Protein AF-A0A847J7Z1-F1 (afdb_monomer)

Sequence (149 aa):
KKVMKPLIASNTVTDEIERANVFKMDGKWYLFTDSRGSKMTIDGIGDKDVYMLGFVSDSLTGPYKPLNGSGLVLNMNLDPADLTFTYSHFAVPQSEGNNVVITSYMTNRSFYTDHHATFAPSFLLNIKGDKTSVVPNSILPQGQLTINK

Mean predicted aligned error: 2.43 Å

Nearest PDB structures (foldseek):
  1pt2-assembly1_A  TM=1.004E+00  e=7.053E-23  Bacillus subtilis
  1oyg-assembly1_A  TM=1.004E+00  e=1.157E-22  Bacillus subtilis
  6vhq-assembly2_B  TM=1.004E+00  e=1.524E-22  Bacillus subtilis
  3byj-assembly1_A  TM=1.004E+00  e=2.120E-22  Bacillus subtilis
  3byk-assembly1_A  TM=1.004E+00  e=2.239E-22  Bacillus subtilis

Secondary structure (DSSP, 8-state):
------S---TTT-S--EEEEEEEETTEEEEEEEEEGGG---TT--TT-EEEEEEEESSTT---EETTTTSEEEEE---TT-TT-EEEEEEE--SSSSEEEEEEEES-TTS-SS---EEPBPEEEEEETTEEEEPTT---SBT---S--

Organism: NCBI:txid451457

InterPro domains:
  IPR003469 Glycoside hydrolase, family 68 [PF02435] (2-135)
  IPR023296 Glycosyl hydrolase, five-bladed beta-propeller domain superfamily [G3DSA:2.115.10.20] (1-143)
  IPR023296 Glycosyl hydrolase, five-bladed beta-propeller domain superfamily [SSF75005] (2-148)

Structure (mmCIF, N/CA/C/O backbone):
data_AF-A0A847J7Z1-F1
#
_entry.id   AF-A0A847J7Z1-F1
#
loop_
_atom_site.group_PDB
_atom_site.id
_atom_site.type_symbol
_atom_site.label_atom_id
_atom_site.label_alt_id
_atom_site.label_comp_id
_atom_site.label_asym_id
_atom_site.label_entity_id
_atom_site.label_seq_id
_atom_site.pdbx_PDB_ins_code
_atom_site.Cartn_x
_atom_site.Cartn_y
_atom_site.Cartn_z
_atom_site.occupancy
_atom_site.B_iso_or_equiv
_atom_site.auth_seq_id
_atom_site.auth_comp_id
_atom_site.auth_asym_id
_atom_site.auth_atom_id
_atom_site.pdbx_PDB_model_num
ATOM 1 N N . LYS A 1 1 ? -0.697 -23.913 20.406 1.00 81.88 1 LYS A N 1
ATOM 2 C CA . LYS A 1 1 ? -0.971 -22.861 19.390 1.00 81.88 1 LYS A CA 1
ATOM 3 C C . LYS A 1 1 ? -2.361 -23.115 18.818 1.00 81.88 1 LYS A C 1
ATOM 5 O O . LYS A 1 1 ? -2.671 -24.277 18.596 1.00 81.88 1 LYS A O 1
ATOM 10 N N . LYS A 1 2 ? -3.198 -22.088 18.630 1.00 95.31 2 LYS A N 1
ATOM 11 C CA . LYS A 1 2 ? -4.548 -22.234 18.057 1.00 95.31 2 LYS A CA 1
ATOM 12 C C . LYS A 1 2 ? -4.543 -21.670 16.639 1.00 95.31 2 LYS A C 1
ATOM 14 O O . LYS A 1 2 ? -4.251 -20.492 16.469 1.00 95.31 2 LYS A O 1
ATOM 19 N N . VAL A 1 3 ? -4.832 -22.508 15.646 1.00 97.50 3 VAL A N 1
ATOM 20 C CA . VAL A 1 3 ? -5.054 -22.053 14.267 1.00 97.50 3 VAL A CA 1
ATOM 21 C C . VAL A 1 3 ? -6.399 -21.326 14.216 1.00 97.50 3 VAL A C 1
ATOM 23 O O . VAL A 1 3 ? -7.372 -21.774 14.827 1.00 97.50 3 VAL A O 1
ATOM 26 N N . MET A 1 4 ? -6.440 -20.183 13.536 1.00 97.81 4 MET A N 1
ATOM 27 C CA . MET A 1 4 ? -7.632 -19.345 13.390 1.00 97.81 4 MET A CA 1
ATOM 28 C C . MET A 1 4 ? -8.048 -19.268 11.921 1.00 97.81 4 MET A C 1
ATOM 30 O O . MET A 1 4 ? -7.279 -19.624 11.030 1.00 97.81 4 MET A O 1
ATOM 34 N N . LYS A 1 5 ? -9.279 -18.813 11.675 1.00 98.19 5 LYS A N 1
ATOM 35 C CA . LYS A 1 5 ? -9.754 -18.520 10.319 1.00 98.19 5 LYS A CA 1
ATOM 36 C C . LYS A 1 5 ? -8.927 -17.375 9.706 1.00 98.19 5 LYS A C 1
ATOM 38 O O . LYS A 1 5 ? -8.479 -16.509 10.461 1.00 98.19 5 LYS A O 1
ATOM 43 N N . PRO A 1 6 ? -8.746 -17.347 8.374 1.00 98.44 6 PRO A N 1
ATOM 44 C CA . PRO A 1 6 ? -8.116 -16.212 7.706 1.00 98.44 6 PRO A CA 1
ATOM 45 C C . PRO A 1 6 ? -8.927 -14.929 7.934 1.00 98.44 6 PRO A C 1
ATOM 47 O O . PRO A 1 6 ? -10.154 -14.978 8.027 1.00 98.44 6 PRO A O 1
ATOM 50 N N . LEU A 1 7 ? -8.241 -13.785 8.019 1.00 98.62 7 LEU A N 1
ATOM 51 C CA . LEU A 1 7 ? -8.889 -12.469 8.118 1.00 98.62 7 LEU A CA 1
ATOM 52 C C . LEU A 1 7 ? -9.458 -12.014 6.770 1.00 98.62 7 LEU A C 1
ATOM 54 O O . LEU A 1 7 ? -10.493 -11.354 6.726 1.00 98.62 7 LEU A O 1
ATOM 58 N N . ILE A 1 8 ? -8.772 -12.378 5.685 1.00 98.62 8 ILE A N 1
ATOM 59 C CA . ILE A 1 8 ? -9.139 -12.086 4.304 1.00 98.62 8 ILE A CA 1
ATOM 60 C C . ILE A 1 8 ? -8.587 -13.174 3.378 1.00 98.62 8 ILE A C 1
ATOM 62 O O . ILE A 1 8 ? -7.638 -13.873 3.736 1.00 98.62 8 ILE A O 1
ATOM 66 N N . ALA A 1 9 ? -9.184 -13.306 2.198 1.00 98.62 9 ALA A N 1
ATOM 67 C CA . ALA A 1 9 ? -8.674 -14.106 1.096 1.00 98.62 9 ALA A CA 1
ATOM 68 C C . ALA A 1 9 ? -8.853 -13.335 -0.220 1.00 98.62 9 ALA A C 1
ATOM 70 O O . ALA A 1 9 ? -9.770 -12.524 -0.345 1.00 98.62 9 ALA A O 1
ATOM 71 N N . SER A 1 10 ? -7.986 -13.607 -1.192 1.00 98.69 10 SER A N 1
ATOM 72 C CA . SER A 1 10 ? -7.988 -13.019 -2.538 1.00 98.69 10 SER A CA 1
ATOM 73 C C . SER A 1 10 ? -8.424 -14.040 -3.593 1.00 98.69 10 SER A C 1
ATOM 75 O O . SER A 1 10 ? -7.859 -14.089 -4.685 1.00 98.69 10 SER A O 1
ATOM 77 N N . ASN A 1 11 ? -9.405 -14.893 -3.260 1.00 98.75 11 ASN A N 1
ATOM 78 C CA . ASN A 1 11 ? -9.883 -15.951 -4.153 1.00 98.75 11 ASN A CA 1
ATOM 79 C C . ASN A 1 11 ? -10.159 -15.396 -5.552 1.00 98.75 11 ASN A C 1
ATOM 81 O O . ASN A 1 11 ? -10.753 -14.332 -5.677 1.00 98.75 11 ASN A O 1
ATOM 85 N N . THR A 1 12 ? -9.705 -16.131 -6.568 1.00 98.44 12 THR A N 1
ATOM 86 C CA . THR A 1 12 ? -9.756 -15.788 -8.000 1.00 98.44 12 THR A CA 1
ATOM 87 C C . THR A 1 12 ? -8.966 -14.551 -8.428 1.00 98.44 12 THR A C 1
ATOM 89 O O . THR A 1 12 ? -8.605 -14.501 -9.595 1.00 98.44 12 THR A O 1
ATOM 92 N N . VAL A 1 13 ? -8.674 -13.595 -7.538 1.00 98.69 13 VAL A N 1
ATOM 93 C CA . VAL A 1 13 ? -7.979 -12.332 -7.850 1.00 98.69 13 VAL A CA 1
ATOM 94 C C . VAL A 1 13 ? -6.481 -12.548 -8.047 1.00 98.69 13 VAL A C 1
ATOM 96 O O . VAL A 1 13 ? -5.947 -12.180 -9.082 1.00 98.69 13 VAL A O 1
ATOM 99 N N . THR A 1 14 ? -5.803 -13.113 -7.050 1.00 98.81 14 THR A N 1
ATOM 100 C CA . THR A 1 14 ? -4.358 -13.397 -7.053 1.00 98.81 14 THR A CA 1
ATOM 101 C C . THR A 1 14 ? -4.073 -14.478 -6.019 1.00 98.81 14 THR A C 1
ATOM 103 O O . THR A 1 14 ? -4.758 -14.553 -4.993 1.00 98.81 14 THR A O 1
ATOM 106 N N . ASP A 1 15 ? -3.049 -15.286 -6.275 1.00 98.62 15 ASP A N 1
ATOM 107 C CA . ASP A 1 15 ? -2.562 -16.308 -5.341 1.00 98.62 15 ASP A CA 1
ATOM 108 C C . ASP A 1 15 ? -1.444 -15.782 -4.419 1.00 98.62 15 ASP A C 1
ATOM 110 O O . ASP A 1 15 ? -0.927 -16.499 -3.568 1.00 98.62 15 ASP A O 1
ATOM 114 N N . GLU A 1 16 ? -1.064 -14.510 -4.572 1.00 98.75 16 GLU A N 1
ATOM 115 C CA . GLU A 1 16 ? 0.011 -13.888 -3.805 1.00 98.75 16 GLU A CA 1
ATOM 116 C C . GLU A 1 16 ? -0.432 -12.540 -3.231 1.00 98.75 16 GLU A C 1
ATOM 118 O O . GLU A 1 16 ? -0.589 -11.561 -3.959 1.00 98.75 16 GLU A O 1
ATOM 123 N N . ILE A 1 17 ? -0.609 -12.513 -1.908 1.00 98.62 17 ILE A N 1
ATOM 124 C CA . ILE A 1 17 ? -0.747 -11.307 -1.089 1.00 98.62 17 ILE A CA 1
ATOM 125 C C . ILE A 1 17 ? 0.351 -11.339 -0.017 1.00 98.62 17 ILE A C 1
ATOM 127 O O . ILE A 1 17 ? 0.445 -12.262 0.793 1.00 98.62 17 ILE A O 1
ATOM 131 N N . GLU A 1 18 ? 1.250 -10.364 -0.064 1.00 98.75 18 GLU A N 1
ATOM 132 C CA . GLU A 1 18 ? 2.517 -10.353 0.663 1.00 98.75 18 GLU A CA 1
ATOM 133 C C . GLU A 1 18 ? 2.502 -9.357 1.832 1.00 98.75 18 GLU A C 1
ATOM 135 O O . GLU A 1 18 ? 1.564 -8.579 2.017 1.00 98.75 18 GLU A O 1
ATOM 140 N N . ARG A 1 19 ? 3.573 -9.362 2.639 1.00 98.75 19 ARG A N 1
ATOM 141 C CA . ARG A 1 19 ? 3.858 -8.334 3.664 1.00 98.75 19 ARG A CA 1
ATOM 142 C C . ARG A 1 19 ? 2.671 -7.993 4.582 1.00 98.75 19 ARG A C 1
ATOM 144 O O . ARG A 1 19 ? 2.468 -6.832 4.925 1.00 98.75 19 ARG A O 1
ATOM 151 N N . ALA A 1 20 ? 1.923 -9.010 5.015 1.00 98.75 20 ALA A N 1
ATOM 152 C CA . ALA A 1 20 ? 0.788 -8.832 5.917 1.00 98.75 20 ALA A CA 1
ATOM 153 C C . ALA A 1 20 ? 1.156 -7.960 7.133 1.00 98.75 20 ALA A C 1
ATOM 155 O O . ALA A 1 20 ? 2.130 -8.235 7.840 1.00 98.75 20 ALA A O 1
ATOM 156 N N . ASN A 1 21 ? 0.365 -6.918 7.373 1.00 98.88 21 ASN A N 1
ATOM 157 C CA . ASN A 1 21 ? 0.582 -5.951 8.442 1.00 98.88 21 ASN A CA 1
ATOM 158 C C . ASN A 1 21 ? -0.745 -5.628 9.123 1.00 98.88 21 ASN A C 1
ATOM 160 O O . ASN A 1 21 ? -1.721 -5.338 8.440 1.00 98.88 21 ASN A O 1
ATOM 164 N N . VAL A 1 22 ? -0.799 -5.662 10.452 1.00 98.88 22 VAL A N 1
ATOM 165 C CA . VAL A 1 22 ? -2.029 -5.368 11.192 1.00 98.88 22 VAL A CA 1
ATOM 166 C C . VAL A 1 22 ? -1.729 -4.627 12.484 1.00 98.88 22 VAL A C 1
ATOM 168 O O . VAL A 1 22 ? -0.875 -5.041 13.265 1.00 98.88 22 VAL A O 1
ATOM 171 N N . PHE A 1 23 ? -2.450 -3.537 12.731 1.00 98.88 23 PHE A N 1
ATOM 172 C CA . PHE A 1 23 ? -2.311 -2.753 13.955 1.00 98.88 23 PHE A CA 1
ATOM 173 C C . PHE A 1 23 ? -3.602 -2.017 14.306 1.00 98.88 23 PHE A C 1
ATOM 175 O O . PHE A 1 23 ? -4.501 -1.852 13.477 1.00 98.88 23 PHE A O 1
ATOM 182 N N . LYS A 1 24 ? -3.689 -1.579 15.564 1.00 98.50 24 LYS A N 1
ATOM 183 C CA . LYS A 1 24 ? -4.770 -0.724 16.048 1.00 98.50 24 LYS A CA 1
ATOM 184 C C . LYS A 1 24 ? -4.321 0.734 16.026 1.00 98.50 24 LYS A C 1
ATOM 186 O O . LYS A 1 24 ? -3.235 1.039 16.504 1.00 98.50 24 LYS A O 1
ATOM 191 N N . MET A 1 25 ? -5.167 1.617 15.513 1.00 98.19 25 MET A N 1
ATOM 192 C CA . MET A 1 25 ? -4.949 3.062 15.464 1.00 98.19 25 MET A CA 1
ATOM 193 C C . MET A 1 25 ? -6.307 3.762 15.574 1.00 98.19 25 MET A C 1
ATOM 195 O O . MET A 1 25 ? -7.285 3.309 14.981 1.00 98.19 25 MET A O 1
ATOM 199 N N . ASP A 1 26 ? -6.405 4.799 16.404 1.00 95.31 26 ASP A N 1
ATOM 200 C CA . ASP A 1 26 ? -7.641 5.570 16.629 1.00 95.31 26 ASP A CA 1
ATOM 201 C C . ASP A 1 26 ? -8.891 4.706 16.869 1.00 95.31 26 ASP A C 1
ATOM 203 O O . ASP A 1 26 ? -9.973 4.922 16.322 1.00 95.31 26 ASP A O 1
ATOM 207 N N . GLY A 1 27 ? -8.727 3.660 17.682 1.00 96.88 27 GLY A N 1
ATOM 208 C CA . GLY A 1 27 ? -9.814 2.757 18.061 1.00 96.88 27 GLY A CA 1
ATOM 209 C C . GLY A 1 27 ? -10.163 1.674 17.034 1.00 96.88 27 GLY A C 1
ATOM 210 O O . GLY A 1 27 ? -10.871 0.739 17.406 1.00 96.88 27 GLY A O 1
ATOM 211 N N . LYS A 1 28 ? -9.629 1.725 15.809 1.00 98.62 28 LYS A N 1
ATOM 212 C CA . LYS A 1 28 ? -9.901 0.766 14.724 1.00 98.62 28 LYS A CA 1
ATOM 213 C C . LYS A 1 28 ? -8.689 -0.100 14.400 1.00 98.62 28 LYS A C 1
ATOM 215 O O . LYS A 1 28 ? -7.556 0.263 14.700 1.00 98.62 28 LYS A O 1
ATOM 220 N N . TRP A 1 29 ? -8.934 -1.258 13.801 1.00 98.88 29 TRP A N 1
ATOM 221 C CA . TRP A 1 29 ? -7.910 -2.178 13.317 1.00 98.88 29 TRP A CA 1
ATOM 222 C C . TRP A 1 29 ? -7.732 -2.021 11.817 1.00 98.88 29 TRP A C 1
ATOM 224 O O . TRP A 1 29 ? -8.695 -2.184 11.072 1.00 98.88 29 TRP A O 1
ATOM 234 N N . TYR A 1 30 ? -6.502 -1.769 11.386 1.00 98.94 30 TYR A N 1
ATOM 235 C CA . TYR A 1 30 ? -6.135 -1.666 9.981 1.00 98.94 30 TYR A CA 1
ATOM 236 C C . TYR A 1 30 ? -5.271 -2.862 9.598 1.00 98.94 30 TYR A C 1
ATOM 238 O O . TYR A 1 30 ? -4.341 -3.207 10.324 1.00 98.94 30 TYR A O 1
ATOM 246 N N . LEU A 1 31 ? -5.614 -3.506 8.488 1.00 98.94 31 LEU A N 1
ATOM 247 C CA . LEU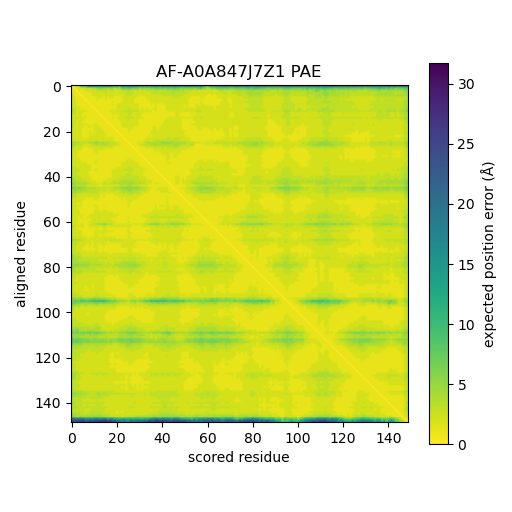 A 1 31 ? -4.911 -4.641 7.898 1.00 98.94 31 LEU A CA 1
ATOM 248 C C . LEU A 1 31 ? -4.430 -4.228 6.510 1.00 98.94 31 LEU A C 1
ATOM 250 O O . LEU A 1 31 ? -5.243 -3.784 5.706 1.00 98.94 31 LEU A O 1
ATOM 254 N N . PHE A 1 32 ? -3.146 -4.411 6.225 1.00 98.94 32 PHE A N 1
ATOM 255 C CA . PHE A 1 32 ? -2.538 -4.129 4.929 1.00 98.94 32 PHE A CA 1
ATOM 256 C C . PHE A 1 32 ? -1.834 -5.357 4.365 1.00 98.94 32 PHE A C 1
ATOM 258 O O . PHE A 1 32 ? -1.401 -6.245 5.106 1.00 98.94 32 PHE A O 1
ATOM 265 N N . THR A 1 33 ? -1.712 -5.382 3.044 1.00 98.94 33 THR A N 1
ATOM 266 C CA . THR A 1 33 ? -0.935 -6.370 2.299 1.00 98.94 33 THR A CA 1
ATOM 267 C C . THR A 1 33 ? -0.443 -5.753 0.995 1.00 98.94 33 THR A C 1
ATOM 269 O O . THR A 1 33 ? -1.139 -4.926 0.404 1.00 98.94 33 THR A O 1
ATOM 272 N N . ASP A 1 34 ? 0.744 -6.152 0.554 1.00 98.88 34 ASP A N 1
ATOM 273 C CA . ASP A 1 34 ? 1.268 -5.781 -0.758 1.00 98.88 34 ASP A CA 1
ATOM 274 C C . ASP A 1 34 ? 0.897 -6.836 -1.800 1.00 98.88 34 ASP A C 1
ATOM 276 O O . ASP A 1 34 ? 0.824 -8.023 -1.490 1.00 98.88 34 ASP A O 1
ATOM 280 N N . SER A 1 35 ? 0.691 -6.429 -3.050 1.00 98.75 35 SER A N 1
ATOM 281 C CA . SER A 1 35 ? 0.436 -7.364 -4.148 1.00 98.75 35 SER A CA 1
ATOM 282 C C . SER A 1 35 ? 0.901 -6.799 -5.487 1.00 98.75 35 SER A C 1
ATOM 284 O O . SER A 1 35 ? 0.930 -5.585 -5.694 1.00 98.75 35 SER A O 1
ATOM 286 N N . ARG A 1 36 ? 1.228 -7.692 -6.426 1.00 98.75 36 ARG A N 1
ATOM 287 C CA . ARG A 1 36 ? 1.632 -7.343 -7.798 1.00 98.75 36 ARG A CA 1
ATOM 288 C C . ARG A 1 36 ? 0.472 -7.522 -8.764 1.00 98.75 36 ARG A C 1
ATOM 290 O O . ARG A 1 36 ? -0.117 -8.600 -8.801 1.00 98.75 36 ARG A O 1
ATOM 297 N N . GLY A 1 37 ? 0.205 -6.508 -9.578 1.00 98.56 37 GLY A N 1
ATOM 298 C CA . GLY A 1 37 ? -0.758 -6.561 -10.676 1.00 98.56 37 GLY A CA 1
ATOM 299 C C . GLY A 1 37 ? -0.417 -7.640 -11.703 1.00 98.56 37 GLY A C 1
ATOM 300 O O . GLY A 1 37 ? -1.304 -8.358 -12.141 1.00 98.56 37 GLY A O 1
ATOM 301 N N . SER A 1 38 ? 0.874 -7.892 -11.957 1.00 98.31 38 SER A N 1
ATOM 302 C CA . SER A 1 38 ? 1.346 -8.996 -12.819 1.00 98.31 38 SER A CA 1
ATOM 303 C C . SER A 1 38 ? 0.934 -10.407 -12.379 1.00 98.31 38 SER A C 1
ATOM 305 O O . SER A 1 38 ? 1.076 -11.345 -13.161 1.00 98.31 38 SER A O 1
ATOM 307 N N . LYS A 1 39 ? 0.444 -10.582 -11.146 1.00 98.56 39 LYS A N 1
ATOM 308 C CA . LYS A 1 39 ? -0.093 -11.854 -10.631 1.00 98.56 39 LYS A CA 1
ATOM 309 C C . LYS A 1 39 ? -1.608 -11.817 -10.415 1.00 98.56 39 LYS A C 1
ATOM 311 O O . LYS A 1 39 ? -2.178 -12.791 -9.927 1.00 98.56 39 LYS A O 1
ATOM 316 N N . MET A 1 40 ? -2.252 -10.703 -10.759 1.00 98.69 40 MET A N 1
ATOM 317 C CA . MET A 1 40 ? -3.696 -10.541 -10.673 1.00 98.69 40 MET A CA 1
ATOM 318 C C . MET A 1 40 ? -4.384 -10.939 -11.982 1.00 98.69 40 MET A C 1
ATOM 320 O O . MET A 1 40 ? -3.809 -10.859 -13.062 1.00 98.69 40 MET A O 1
ATOM 324 N N . THR A 1 41 ? -5.647 -11.336 -11.879 1.00 98.50 41 THR A N 1
ATOM 325 C CA . THR A 1 41 ? -6.514 -11.735 -13.004 1.00 98.50 41 THR A CA 1
ATOM 326 C C . THR A 1 41 ? -7.565 -10.672 -13.353 1.00 98.50 41 THR A C 1
ATOM 328 O O . THR A 1 41 ? -8.585 -10.979 -13.965 1.00 98.50 41 THR A O 1
A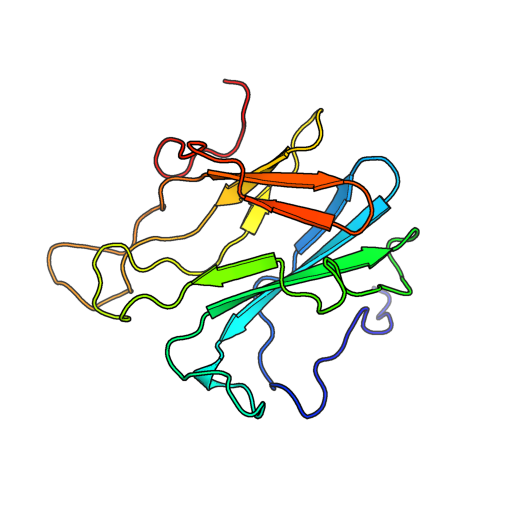TOM 331 N N . ILE A 1 42 ? -7.360 -9.428 -12.911 1.00 98.44 42 ILE A N 1
ATOM 332 C CA . ILE A 1 42 ? -8.354 -8.352 -12.994 1.00 98.44 42 ILE A CA 1
ATOM 333 C C . ILE A 1 42 ? -8.115 -7.491 -14.232 1.00 98.44 42 ILE A C 1
ATOM 335 O O . ILE A 1 42 ? -7.032 -6.934 -14.408 1.00 98.44 42 ILE A O 1
ATOM 339 N N . ASP A 1 43 ? -9.154 -7.325 -15.049 1.00 98.31 43 ASP A N 1
ATOM 340 C CA . ASP A 1 43 ? -9.105 -6.469 -16.233 1.00 98.31 43 ASP A CA 1
ATOM 341 C C . ASP A 1 43 ? -8.751 -5.018 -15.873 1.00 98.31 43 ASP A C 1
ATOM 343 O O . ASP A 1 43 ? -9.298 -4.426 -14.940 1.00 98.31 43 ASP A O 1
ATOM 347 N N . GLY A 1 44 ? -7.843 -4.429 -16.651 1.00 97.50 44 GLY A N 1
ATOM 348 C CA . GLY A 1 44 ? -7.380 -3.053 -16.459 1.00 97.50 44 GLY A CA 1
ATOM 349 C C . GLY A 1 44 ? -6.269 -2.883 -15.419 1.00 97.50 44 GLY A C 1
ATOM 350 O O . GLY A 1 44 ? -5.755 -1.773 -15.298 1.00 97.50 44 GLY A O 1
ATOM 351 N N . ILE A 1 45 ? -5.865 -3.947 -14.714 1.00 98.12 45 ILE A N 1
ATOM 352 C CA . ILE A 1 45 ? -4.655 -3.960 -13.883 1.00 98.12 45 ILE A CA 1
ATOM 353 C C . ILE A 1 45 ? -3.467 -4.428 -14.733 1.00 98.12 45 ILE A C 1
ATOM 355 O O . ILE A 1 45 ? -3.506 -5.500 -15.335 1.00 98.12 45 ILE A O 1
ATOM 359 N N . GLY A 1 46 ? -2.422 -3.604 -14.804 1.00 96.69 46 GLY A N 1
ATOM 360 C CA . GLY A 1 46 ? -1.222 -3.855 -15.594 1.00 96.69 46 GLY A CA 1
ATOM 361 C C . GLY A 1 46 ? -0.175 -4.708 -14.877 1.00 96.69 46 GLY A C 1
ATOM 362 O O . GLY A 1 46 ? -0.176 -4.884 -13.659 1.00 96.69 46 GLY A O 1
ATOM 363 N N . ASP A 1 47 ? 0.790 -5.207 -15.646 1.00 96.94 47 ASP A N 1
ATOM 364 C CA . ASP A 1 47 ? 1.916 -6.001 -15.147 1.00 96.94 47 ASP A CA 1
ATOM 365 C C . ASP A 1 47 ? 2.915 -5.187 -14.305 1.00 96.94 47 ASP A C 1
ATOM 367 O O . ASP A 1 47 ? 3.533 -5.726 -13.378 1.00 96.94 47 ASP A O 1
ATOM 371 N N . LYS A 1 48 ? 3.037 -3.887 -14.595 1.00 96.94 48 LYS A N 1
ATOM 372 C CA . LYS A 1 48 ? 3.853 -2.928 -13.834 1.00 96.94 48 LYS A CA 1
ATOM 373 C C . LYS A 1 48 ? 3.201 -2.462 -12.537 1.00 96.94 48 LYS A C 1
ATOM 375 O O . LYS A 1 48 ? 3.896 -1.907 -11.690 1.00 96.94 48 LYS A O 1
ATOM 380 N N . ASP A 1 49 ? 1.899 -2.675 -12.366 1.00 98.44 49 ASP A N 1
ATOM 381 C CA . ASP A 1 49 ? 1.206 -2.202 -11.177 1.00 98.44 49 ASP A CA 1
ATOM 382 C C . ASP A 1 49 ? 1.642 -2.973 -9.925 1.00 98.44 49 ASP A C 1
ATOM 384 O O . ASP A 1 49 ? 1.681 -4.204 -9.874 1.00 98.44 49 ASP A O 1
ATOM 388 N N . VAL A 1 50 ? 1.933 -2.222 -8.872 1.00 98.62 50 VAL A N 1
ATOM 389 C CA . VAL A 1 50 ? 2.193 -2.703 -7.520 1.00 98.62 50 VAL A CA 1
ATOM 390 C C . VAL A 1 50 ? 1.264 -1.958 -6.581 1.00 98.62 50 VAL A C 1
ATOM 392 O O . VAL A 1 50 ? 1.149 -0.733 -6.644 1.00 98.62 50 VAL A O 1
ATOM 395 N N . TYR A 1 51 ? 0.633 -2.690 -5.670 1.00 98.88 51 TYR A N 1
ATOM 396 C CA . TYR A 1 51 ? -0.331 -2.125 -4.741 1.00 98.88 51 TYR A CA 1
ATOM 397 C C . TYR A 1 51 ? 0.052 -2.407 -3.300 1.00 98.88 51 TYR A C 1
ATOM 399 O O . TYR A 1 51 ? 0.472 -3.517 -2.981 1.00 98.88 51 TYR A O 1
ATOM 407 N N . MET A 1 52 ? -0.200 -1.427 -2.432 1.00 98.94 52 MET A N 1
ATOM 408 C CA . MET A 1 52 ? -0.510 -1.700 -1.031 1.00 98.94 52 MET A CA 1
ATOM 409 C C . MET A 1 52 ? -2.029 -1.618 -0.898 1.00 98.94 52 MET A C 1
ATOM 411 O O . MET A 1 52 ? -2.632 -0.571 -1.162 1.00 98.94 52 MET A O 1
ATOM 415 N N . LEU A 1 53 ? -2.646 -2.734 -0.527 1.00 98.94 53 LEU A N 1
ATOM 416 C CA . LEU A 1 53 ? -4.076 -2.841 -0.268 1.00 98.94 53 LEU A CA 1
ATOM 417 C C . LEU A 1 53 ? -4.331 -2.734 1.233 1.00 98.94 53 LEU A C 1
ATOM 419 O O . LEU A 1 53 ? -3.487 -3.126 2.040 1.00 98.94 53 LEU A O 1
ATOM 423 N N . GLY A 1 54 ? -5.494 -2.218 1.618 1.00 98.94 54 GLY A N 1
ATOM 424 C CA . GLY A 1 54 ? -5.834 -2.009 3.016 1.00 98.94 54 GLY A CA 1
ATOM 425 C C . GLY A 1 54 ? -7.307 -2.200 3.344 1.00 98.94 54 GLY A C 1
ATOM 426 O O . GLY A 1 54 ? -8.206 -1.947 2.542 1.00 98.94 54 GLY A O 1
ATOM 427 N N . PHE A 1 55 ? -7.542 -2.640 4.574 1.00 98.94 55 PHE A N 1
ATOM 428 C CA . PHE A 1 55 ? -8.852 -2.980 5.104 1.00 98.94 55 PHE A CA 1
ATOM 429 C C . PHE A 1 55 ? -8.973 -2.505 6.551 1.00 98.94 55 PHE A C 1
ATOM 431 O O . PHE A 1 55 ? -7.985 -2.460 7.282 1.00 98.94 55 PHE A O 1
ATOM 438 N N . VAL A 1 56 ? -10.191 -2.195 6.992 1.00 98.94 56 VAL A N 1
ATOM 439 C CA . VAL A 1 56 ? -10.479 -1.706 8.344 1.00 98.94 56 VAL A CA 1
ATOM 440 C C . VAL A 1 56 ? -11.559 -2.531 9.034 1.00 98.94 56 VAL A C 1
ATOM 442 O O . VAL A 1 56 ? -12.512 -2.992 8.404 1.00 98.94 56 VAL A O 1
ATOM 445 N N . SER A 1 57 ? -11.422 -2.710 10.344 1.00 98.88 57 SER A N 1
ATOM 446 C CA . SER A 1 57 ? -12.413 -3.350 11.205 1.00 98.88 57 SER A CA 1
ATOM 447 C C . SER A 1 57 ? -12.476 -2.677 12.575 1.00 98.88 57 SER A C 1
ATOM 449 O O . SER A 1 57 ? -11.517 -2.054 13.026 1.00 98.88 57 SER A O 1
ATOM 451 N N . ASP A 1 58 ? -13.591 -2.852 13.281 1.00 98.62 58 ASP A N 1
ATOM 452 C CA . ASP A 1 58 ? -13.701 -2.494 14.699 1.00 98.62 58 ASP A CA 1
ATOM 453 C C . ASP A 1 58 ? -13.080 -3.573 15.615 1.00 98.62 58 ASP A C 1
ATOM 455 O O . ASP A 1 58 ? -12.955 -3.379 16.822 1.00 98.62 58 ASP A O 1
ATOM 459 N N . SER A 1 59 ? -12.658 -4.721 15.066 1.00 98.56 59 SER A N 1
ATOM 460 C CA . SER A 1 59 ? -12.051 -5.837 15.807 1.00 98.56 59 SER A CA 1
ATOM 461 C C . SER A 1 59 ? -10.892 -6.478 15.042 1.00 98.56 59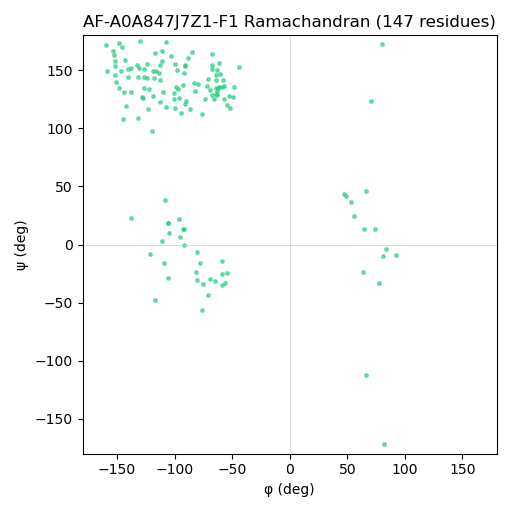 SER A C 1
ATOM 463 O O . SER A 1 59 ? -10.961 -6.643 13.830 1.00 98.56 59 SER A O 1
ATOM 465 N N . LEU A 1 60 ? -9.851 -6.923 15.759 1.00 98.69 60 LEU A N 1
ATOM 466 C CA . LEU A 1 60 ? -8.680 -7.591 15.162 1.00 98.69 60 LEU A CA 1
ATOM 467 C C . LEU A 1 60 ? -9.067 -8.820 14.328 1.00 98.69 60 LEU A C 1
ATOM 469 O O . LEU A 1 60 ? -8.417 -9.152 13.347 1.00 98.69 60 LEU A O 1
ATOM 473 N N . THR A 1 61 ? -10.121 -9.525 14.731 1.00 98.50 61 THR A N 1
ATOM 474 C CA . THR A 1 61 ? -10.576 -10.753 14.069 1.00 98.50 61 THR A CA 1
ATOM 475 C C . THR A 1 61 ? -11.645 -10.507 13.005 1.00 98.50 61 THR A C 1
ATOM 477 O O . THR A 1 61 ? -12.283 -11.456 12.554 1.00 98.50 61 THR A O 1
ATOM 480 N N . GLY A 1 62 ? -11.850 -9.250 12.603 1.00 97.81 62 GLY A N 1
ATOM 481 C CA . GLY A 1 62 ? -12.798 -8.868 11.567 1.00 97.81 62 GLY A CA 1
ATOM 482 C C . GLY A 1 62 ? -14.254 -8.746 12.048 1.00 97.81 62 GLY A C 1
ATOM 483 O O . GLY A 1 62 ? -14.527 -8.809 13.249 1.00 97.81 62 GLY A O 1
ATOM 484 N N . PRO A 1 63 ? -15.201 -8.572 11.105 1.00 98.50 63 PRO A N 1
ATOM 485 C CA . PRO A 1 63 ? -14.982 -8.551 9.656 1.00 98.50 63 PRO A CA 1
ATOM 486 C C . PRO A 1 63 ? -14.245 -7.286 9.198 1.00 98.50 63 PRO A C 1
ATOM 488 O O . PRO A 1 63 ? -14.482 -6.198 9.723 1.00 98.50 63 PRO A O 1
ATOM 491 N N . TYR A 1 64 ? -13.353 -7.438 8.221 1.00 98.88 64 TYR A N 1
ATOM 492 C CA . TYR A 1 64 ? -12.626 -6.336 7.595 1.00 98.88 64 TYR A CA 1
ATOM 493 C C . TYR A 1 64 ? -13.371 -5.834 6.354 1.00 98.88 64 TYR A C 1
ATOM 495 O O . TYR A 1 64 ? -13.866 -6.634 5.561 1.00 98.88 64 TYR A O 1
ATOM 503 N N . LYS A 1 65 ? -13.455 -4.512 6.187 1.00 98.81 65 LYS A N 1
ATOM 504 C CA . LYS A 1 65 ? -14.020 -3.843 5.005 1.00 98.81 65 LYS A CA 1
ATOM 505 C C . LYS A 1 65 ? -12.922 -3.092 4.245 1.00 98.81 65 LYS A C 1
ATOM 507 O O . LYS A 1 65 ? -12.002 -2.604 4.899 1.00 98.81 65 LYS A O 1
ATOM 512 N N . PRO A 1 66 ? -12.992 -2.971 2.910 1.00 98.94 66 PRO A N 1
ATOM 513 C CA . PRO A 1 66 ? -11.950 -2.297 2.139 1.00 98.94 66 PRO A CA 1
ATOM 514 C C . PRO A 1 66 ? -11.839 -0.807 2.494 1.00 98.94 66 PRO A C 1
ATOM 516 O O . PRO A 1 66 ? -12.853 -0.112 2.580 1.00 98.94 66 PRO A O 1
ATOM 519 N N . LEU A 1 67 ? -10.613 -0.311 2.683 1.00 98.88 67 LEU A N 1
ATOM 520 C CA . LEU A 1 67 ? -10.341 1.128 2.774 1.00 98.88 67 LEU A CA 1
ATOM 521 C C . LEU A 1 67 ? -10.597 1.796 1.419 1.00 98.88 67 LEU A C 1
ATOM 523 O O . LEU A 1 67 ? -10.454 1.167 0.374 1.00 98.88 67 LEU A O 1
ATOM 527 N N . ASN A 1 68 ? -10.982 3.072 1.419 1.00 98.81 68 ASN A N 1
ATOM 528 C CA . ASN A 1 68 ? -11.254 3.844 0.196 1.00 98.81 68 ASN A CA 1
ATOM 529 C C . ASN A 1 68 ? -12.302 3.199 -0.738 1.00 98.81 68 ASN A C 1
ATOM 531 O O . ASN A 1 68 ? -12.306 3.439 -1.943 1.00 98.81 68 ASN A O 1
ATOM 535 N N . GLY A 1 69 ? -13.191 2.358 -0.199 1.00 98.62 69 GLY A N 1
ATOM 536 C CA . GLY A 1 69 ? -14.247 1.660 -0.940 1.00 98.62 69 GLY A CA 1
ATOM 537 C C . GLY A 1 69 ? -13.780 0.440 -1.743 1.00 98.62 69 GLY A C 1
ATOM 538 O O . GLY A 1 69 ? -14.528 -0.530 -1.828 1.00 98.62 69 GLY A O 1
ATOM 539 N N . SER A 1 70 ? -12.559 0.447 -2.286 1.00 98.56 70 SER A N 1
ATOM 540 C CA . SER A 1 70 ? -12.015 -0.636 -3.129 1.00 98.56 70 SER A CA 1
ATOM 541 C C . SER A 1 70 ? -10.917 -1.469 -2.467 1.00 98.56 70 SER A C 1
ATOM 543 O O . SER A 1 70 ? -10.593 -2.553 -2.940 1.00 98.56 70 SER A O 1
ATOM 545 N N . GLY A 1 71 ? -10.328 -0.970 -1.382 1.00 98.81 71 GLY A N 1
ATOM 546 C CA . GLY A 1 71 ? -9.143 -1.534 -0.739 1.00 98.81 71 GLY A CA 1
ATOM 547 C C . GLY A 1 71 ? -7.835 -0.932 -1.246 1.00 98.81 71 GLY A C 1
ATOM 548 O O . GLY A 1 71 ? -6.798 -1.182 -0.642 1.00 98.81 71 GLY A O 1
ATOM 549 N N . LEU A 1 72 ? -7.853 -0.118 -2.306 1.00 98.88 72 LEU A N 1
ATOM 550 C CA . LEU A 1 72 ? -6.661 0.570 -2.805 1.00 98.88 72 LEU A CA 1
ATOM 551 C C . LEU A 1 72 ? -6.161 1.592 -1.776 1.00 98.88 72 LEU A C 1
ATOM 553 O O . LEU A 1 72 ? -6.912 2.488 -1.398 1.00 98.88 72 LEU A O 1
ATOM 557 N N . VAL A 1 73 ? -4.891 1.501 -1.368 1.00 98.94 73 VAL A N 1
ATOM 558 C CA . VAL A 1 73 ? -4.235 2.491 -0.490 1.00 98.9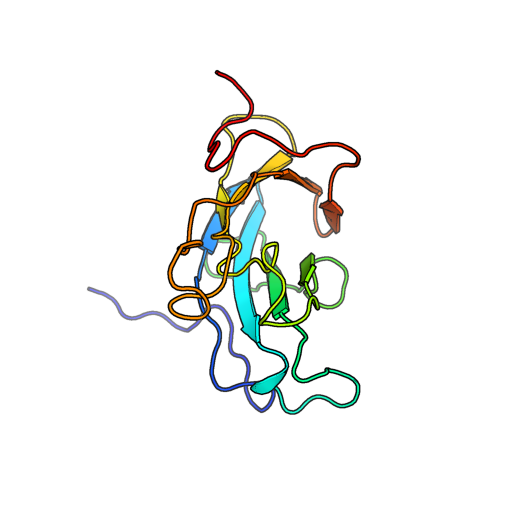4 73 VAL A CA 1
ATOM 559 C C . VAL A 1 73 ? -3.067 3.168 -1.201 1.00 98.94 73 VAL A C 1
ATOM 561 O O . VAL A 1 73 ? -2.986 4.394 -1.194 1.00 98.94 73 VAL A O 1
ATOM 564 N N . LEU A 1 74 ? -2.196 2.388 -1.847 1.00 98.94 74 LEU A N 1
ATOM 565 C CA . LEU A 1 74 ? -1.104 2.885 -2.689 1.00 98.94 74 LEU A CA 1
ATOM 566 C C . LEU A 1 74 ? -1.095 2.145 -4.026 1.00 98.94 74 LEU A C 1
ATOM 568 O O . LEU A 1 74 ? -1.336 0.939 -4.059 1.00 98.94 74 LEU A O 1
ATOM 572 N N . ASN A 1 75 ? -0.757 2.863 -5.095 1.00 98.69 75 ASN A N 1
ATOM 573 C CA . ASN A 1 75 ? -0.336 2.301 -6.375 1.00 98.69 75 ASN A CA 1
ATOM 574 C C . ASN A 1 75 ? 1.058 2.853 -6.703 1.00 98.69 75 ASN A C 1
ATOM 576 O O . ASN A 1 75 ? 1.306 4.049 -6.548 1.00 98.69 75 ASN A O 1
ATOM 580 N N . MET A 1 76 ? 1.950 1.967 -7.126 1.00 98.50 76 MET A N 1
ATOM 581 C CA . MET A 1 76 ? 3.264 2.270 -7.678 1.00 98.50 76 MET A CA 1
ATOM 582 C C . MET A 1 76 ? 3.355 1.514 -9.002 1.00 98.50 76 MET A C 1
ATOM 584 O O . MET A 1 76 ? 3.094 0.315 -9.035 1.00 98.50 76 MET A O 1
ATOM 588 N N . ASN A 1 77 ? 3.681 2.204 -10.090 1.00 98.06 77 ASN A N 1
ATOM 589 C CA . ASN A 1 77 ? 3.659 1.640 -11.442 1.00 98.06 77 ASN A CA 1
ATOM 590 C C . ASN A 1 77 ? 4.872 2.058 -12.288 1.00 98.06 77 ASN A C 1
ATOM 592 O O . ASN A 1 77 ? 4.814 2.056 -13.520 1.00 98.06 77 ASN A O 1
ATOM 596 N N . LEU A 1 78 ? 5.965 2.442 -11.622 1.00 98.38 78 LEU A N 1
ATOM 597 C CA . LEU A 1 78 ? 7.225 2.740 -12.292 1.00 98.38 78 LEU A CA 1
ATOM 598 C C . LEU A 1 78 ? 7.746 1.504 -13.026 1.00 98.38 78 LEU A C 1
ATOM 600 O O . LEU A 1 78 ? 7.436 0.360 -12.681 1.00 98.38 78 LEU A O 1
ATOM 604 N N . ASP A 1 79 ? 8.576 1.746 -14.037 1.00 97.12 79 ASP A N 1
ATOM 605 C CA . ASP A 1 79 ? 9.287 0.663 -14.698 1.00 97.12 79 ASP A CA 1
ATOM 606 C C . ASP A 1 79 ? 10.126 -0.124 -13.670 1.00 97.12 79 ASP A C 1
ATOM 608 O O . ASP A 1 79 ? 10.781 0.492 -12.825 1.00 97.12 79 ASP A O 1
ATOM 612 N N . PRO A 1 80 ? 10.143 -1.470 -13.702 1.00 95.75 80 PRO A N 1
ATOM 613 C CA . PRO A 1 80 ? 11.004 -2.251 -12.817 1.00 95.75 80 PRO A CA 1
ATOM 614 C C . PRO A 1 80 ? 12.493 -1.875 -12.895 1.00 95.75 80 PRO A C 1
ATOM 616 O O . PRO A 1 80 ? 13.214 -2.117 -11.926 1.00 95.75 80 PRO A O 1
ATOM 619 N N . ALA A 1 81 ? 12.943 -1.304 -14.019 1.00 97.25 81 ALA A N 1
ATOM 620 C CA . ALA A 1 81 ? 14.285 -0.760 -14.225 1.00 97.25 81 ALA A CA 1
ATOM 621 C C . ALA A 1 81 ? 14.378 0.760 -13.985 1.00 97.25 81 ALA A C 1
ATOM 623 O O . ALA A 1 81 ? 15.278 1.422 -14.500 1.00 97.25 81 ALA A O 1
ATOM 624 N N . ASP A 1 82 ? 13.457 1.344 -13.225 1.00 98.50 82 ASP A N 1
ATOM 625 C CA . ASP A 1 82 ? 13.642 2.674 -12.657 1.00 98.50 82 ASP A CA 1
ATOM 626 C C . ASP A 1 82 ? 14.478 2.559 -11.370 1.00 98.50 82 ASP A C 1
ATOM 628 O O . ASP A 1 82 ? 14.184 1.738 -10.496 1.00 98.50 82 ASP A O 1
ATOM 632 N N . LEU A 1 83 ? 15.515 3.392 -11.220 1.00 98.25 83 LEU A N 1
ATOM 633 C CA . LEU A 1 83 ? 16.329 3.437 -9.994 1.00 98.25 83 LEU A CA 1
ATOM 634 C C . LEU A 1 83 ? 15.488 3.773 -8.755 1.00 98.25 83 LEU A C 1
ATOM 636 O O . LEU A 1 83 ? 15.841 3.405 -7.641 1.00 98.25 83 LEU A O 1
ATOM 640 N N . THR A 1 84 ? 14.364 4.456 -8.943 1.00 98.56 84 THR A N 1
ATOM 641 C CA . THR A 1 84 ? 13.439 4.839 -7.879 1.00 98.56 84 THR A CA 1
ATOM 642 C C . THR A 1 84 ? 12.280 3.861 -7.701 1.00 98.56 84 THR A C 1
ATOM 644 O O . THR A 1 84 ? 11.408 4.117 -6.875 1.00 98.56 84 THR A O 1
ATOM 647 N N . PHE A 1 85 ? 12.273 2.718 -8.405 1.00 98.75 85 PHE A N 1
ATOM 648 C CA . PHE A 1 85 ? 11.294 1.652 -8.186 1.00 98.75 85 PHE A CA 1
ATOM 649 C C . PHE A 1 85 ? 11.260 1.254 -6.706 1.00 98.75 85 PHE A C 1
ATOM 651 O O . PHE A 1 85 ? 12.299 0.907 -6.134 1.00 98.75 85 PHE A O 1
ATOM 658 N N . THR A 1 86 ? 10.070 1.249 -6.102 1.00 98.88 86 THR A N 1
ATOM 659 C CA . THR A 1 86 ? 9.875 0.838 -4.708 1.00 98.88 86 THR A CA 1
ATOM 660 C C . THR A 1 86 ? 8.965 -0.371 -4.577 1.00 98.88 86 THR A C 1
ATOM 662 O O . THR A 1 86 ? 7.970 -0.523 -5.278 1.00 98.88 86 THR A O 1
ATOM 665 N N . TYR A 1 87 ? 9.267 -1.250 -3.627 1.00 98.81 87 TYR A N 1
ATOM 666 C CA . TYR A 1 87 ? 8.396 -2.378 -3.308 1.00 98.81 87 TYR A CA 1
ATOM 667 C C . TYR A 1 87 ? 8.453 -2.694 -1.820 1.00 98.81 87 TYR A C 1
ATOM 669 O O . TYR A 1 87 ? 9.324 -2.217 -1.087 1.00 98.81 87 TYR A O 1
ATOM 677 N N . SER A 1 88 ? 7.544 -3.561 -1.376 1.00 98.69 88 SER A N 1
ATOM 678 C CA . SER A 1 88 ? 7.462 -3.971 0.021 1.00 98.69 88 SER A CA 1
ATOM 679 C C . SER A 1 88 ? 7.053 -2.805 0.935 1.00 98.69 88 SER A C 1
ATOM 681 O O . SER A 1 88 ? 7.681 -2.569 1.975 1.00 98.69 88 SER A O 1
ATOM 683 N N . HIS A 1 89 ? 6.027 -2.063 0.499 1.00 98.94 89 HIS A N 1
ATOM 684 C CA . HIS A 1 89 ? 5.489 -0.906 1.201 1.00 98.94 89 HIS A CA 1
ATOM 685 C C . HIS A 1 89 ? 4.891 -1.348 2.542 1.00 98.94 89 HIS A C 1
ATOM 687 O O . HIS A 1 89 ? 4.121 -2.296 2.633 1.00 98.94 89 HIS A O 1
ATOM 693 N N . PHE A 1 90 ? 5.270 -0.685 3.629 1.00 98.94 90 PHE A N 1
ATOM 694 C CA . PHE A 1 90 ? 4.896 -1.127 4.966 1.00 98.94 90 PHE A CA 1
ATOM 695 C C . PHE A 1 90 ? 4.578 0.055 5.871 1.00 98.94 90 PHE A C 1
ATOM 697 O O . PHE A 1 90 ? 5.436 0.902 6.132 1.00 98.94 90 PHE A O 1
ATOM 704 N N . ALA A 1 91 ? 3.336 0.085 6.355 1.00 98.88 91 ALA A N 1
ATOM 705 C CA . ALA A 1 91 ? 2.828 1.093 7.275 1.00 98.88 91 ALA A CA 1
ATOM 706 C C . ALA A 1 91 ? 3.322 0.866 8.713 1.00 98.88 91 ALA A C 1
ATOM 708 O O . ALA A 1 91 ? 2.926 -0.088 9.381 1.00 98.88 91 ALA A O 1
ATOM 709 N N . VAL A 1 92 ? 4.163 1.773 9.202 1.00 98.88 92 VAL A N 1
ATOM 710 C CA . VAL A 1 92 ? 4.677 1.795 10.572 1.00 98.88 92 VAL A CA 1
ATOM 711 C C . VAL A 1 92 ? 3.785 2.710 11.425 1.00 98.88 92 VAL A C 1
ATOM 713 O O . VAL A 1 92 ? 3.763 3.927 11.185 1.00 98.88 92 VAL A O 1
ATOM 716 N N . PRO A 1 93 ? 3.035 2.168 12.408 1.00 98.38 93 PRO A N 1
ATOM 717 C CA . PRO A 1 93 ? 2.180 2.973 13.274 1.00 98.38 93 PRO A CA 1
ATOM 718 C C . PRO A 1 93 ? 3.012 3.935 14.125 1.00 98.38 93 PRO A C 1
ATOM 720 O O . PRO A 1 93 ? 4.130 3.619 14.530 1.00 98.38 93 PRO A O 1
ATOM 723 N N . GLN A 1 94 ? 2.454 5.113 14.389 1.00 98.19 94 GLN A N 1
ATOM 724 C CA . GLN A 1 94 ? 3.074 6.149 15.214 1.00 98.19 94 GLN A CA 1
ATOM 725 C C . GLN A 1 94 ? 2.428 6.174 16.604 1.00 98.19 94 GLN A C 1
ATOM 727 O O . GLN A 1 94 ? 1.345 5.622 16.799 1.00 98.19 94 GLN A O 1
ATOM 732 N N . SER A 1 95 ? 3.093 6.796 17.581 1.00 94.31 95 SER A N 1
ATOM 733 C CA . SER A 1 95 ? 2.571 6.894 18.952 1.00 94.31 95 SER A CA 1
ATOM 734 C C . SER A 1 95 ? 1.295 7.731 19.044 1.00 94.31 95 SER A C 1
ATOM 736 O O . SER A 1 95 ? 0.459 7.480 19.906 1.00 94.31 95 SER A O 1
ATOM 738 N N . GLU A 1 96 ? 1.158 8.727 18.171 1.00 91.75 96 GLU A N 1
ATOM 739 C CA . GLU A 1 96 ? 0.036 9.656 18.142 1.00 91.75 96 GLU A CA 1
ATOM 740 C C . GLU A 1 96 ? -0.185 10.227 16.738 1.00 91.75 96 GLU A C 1
ATOM 742 O O . GLU A 1 96 ? 0.679 10.143 15.859 1.00 91.75 96 GLU A O 1
ATOM 747 N N . GLY A 1 97 ? -1.346 10.855 16.558 1.00 94.94 97 GLY A N 1
ATOM 748 C CA . GLY A 1 97 ? -1.746 11.486 15.310 1.00 94.94 97 GLY A CA 1
ATOM 749 C C . GLY A 1 97 ? -2.283 10.499 14.277 1.00 94.94 97 GLY A C 1
ATOM 750 O O . GLY A 1 97 ? -2.223 9.286 14.431 1.00 94.94 97 GLY A O 1
ATOM 751 N N . ASN A 1 98 ? -2.798 11.058 13.186 1.00 97.50 98 ASN A N 1
ATOM 752 C CA . ASN A 1 98 ? -3.513 10.300 12.158 1.00 97.50 98 ASN A CA 1
ATOM 753 C C . ASN A 1 98 ? -2.591 9.815 11.027 1.00 97.50 98 ASN A C 1
ATOM 755 O O . ASN A 1 98 ? -3.070 9.455 9.955 1.00 97.50 98 ASN A O 1
ATOM 759 N N . ASN A 1 99 ? -1.272 9.868 11.213 1.00 98.50 99 ASN A N 1
ATOM 760 C CA . ASN A 1 99 ? -0.304 9.524 10.178 1.00 98.50 99 ASN A CA 1
ATOM 761 C C . ASN A 1 99 ? 0.451 8.253 10.548 1.00 98.50 99 ASN A C 1
ATOM 763 O O . ASN A 1 99 ? 0.853 8.064 11.693 1.00 98.50 99 ASN A O 1
ATOM 767 N N . VAL A 1 100 ? 0.707 7.426 9.543 1.00 98.81 100 VAL A N 1
ATOM 768 C CA . VAL A 1 100 ? 1.672 6.329 9.605 1.00 98.81 100 VAL A CA 1
ATOM 769 C C . VAL A 1 100 ? 2.838 6.628 8.676 1.00 98.81 100 VAL A C 1
ATOM 771 O O . VAL A 1 100 ? 2.691 7.363 7.696 1.00 98.81 100 VAL A O 1
ATOM 774 N N . VAL A 1 101 ? 3.996 6.052 8.979 1.00 98.88 101 VAL A N 1
ATOM 775 C CA . VAL A 1 101 ? 5.169 6.143 8.109 1.00 98.88 101 VAL A CA 1
ATOM 776 C C . VAL A 1 101 ? 5.151 4.955 7.155 1.00 98.88 101 VAL A C 1
ATOM 778 O O . VAL A 1 101 ? 5.152 3.809 7.594 1.00 98.88 101 VAL A O 1
ATOM 781 N N . ILE A 1 102 ? 5.124 5.210 5.851 1.00 98.94 102 ILE A N 1
ATOM 782 C CA . ILE A 1 102 ? 5.295 4.181 4.828 1.00 98.94 102 ILE A CA 1
ATOM 783 C C . ILE A 1 102 ? 6.781 4.000 4.570 1.00 98.94 102 ILE A C 1
ATOM 785 O O . ILE A 1 102 ? 7.459 4.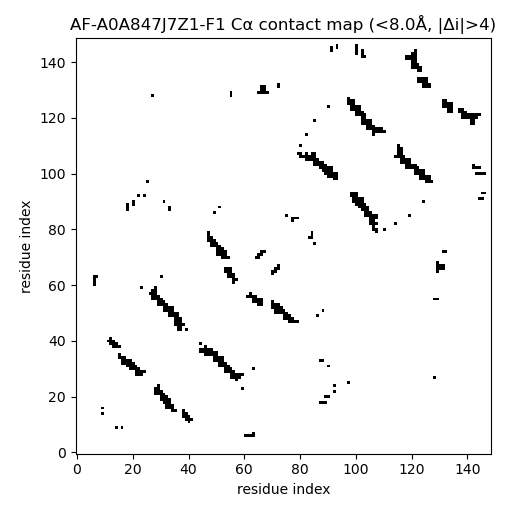909 4.098 1.00 98.94 102 ILE A O 1
ATOM 789 N N . THR A 1 103 ? 7.265 2.803 4.871 1.00 98.94 103 THR A N 1
ATOM 790 C CA . THR A 1 103 ? 8.611 2.339 4.520 1.00 98.94 103 THR A CA 1
ATOM 791 C C . THR A 1 103 ? 8.542 1.458 3.281 1.00 98.94 103 THR A C 1
ATOM 793 O O . THR A 1 103 ? 7.502 0.872 3.001 1.00 98.94 103 THR A O 1
ATOM 796 N N . SER A 1 104 ? 9.629 1.353 2.526 1.00 98.94 104 SER A N 1
ATOM 797 C CA . SER A 1 104 ? 9.786 0.398 1.420 1.00 98.94 104 SER A CA 1
ATOM 798 C C . SER A 1 104 ? 11.276 0.208 1.126 1.00 98.94 104 SER A C 1
ATOM 800 O O . SER A 1 104 ? 12.115 0.924 1.686 1.00 98.94 104 SER A O 1
ATOM 802 N N . TYR A 1 105 ? 11.626 -0.753 0.271 1.00 98.81 105 TYR A N 1
ATOM 803 C CA . TYR A 1 105 ? 12.944 -0.729 -0.365 1.00 98.81 105 TYR A CA 1
ATOM 804 C C . TYR A 1 105 ? 12.860 0.026 -1.695 1.00 98.81 105 TYR A C 1
ATOM 806 O O . TYR A 1 105 ? 11.800 0.047 -2.317 1.00 98.81 105 TYR A O 1
ATOM 814 N N . MET A 1 106 ? 13.977 0.608 -2.122 1.00 98.81 106 MET A N 1
ATOM 815 C CA . MET A 1 106 ? 14.176 1.273 -3.412 1.00 98.81 106 MET A CA 1
ATOM 816 C C . MET A 1 106 ? 15.231 0.527 -4.231 1.00 98.81 106 MET A C 1
ATOM 818 O O . MET A 1 106 ? 16.159 -0.038 -3.647 1.00 98.81 106 MET A O 1
ATOM 822 N N . THR A 1 107 ? 15.091 0.563 -5.559 1.00 98.62 107 THR A N 1
ATOM 823 C CA . THR A 1 107 ? 15.923 -0.128 -6.556 1.00 98.62 107 THR A CA 1
ATOM 824 C C . THR A 1 107 ? 15.710 -1.638 -6.545 1.00 98.62 107 THR A C 1
ATOM 826 O O . THR A 1 107 ? 15.892 -2.313 -5.528 1.00 98.62 107 THR A O 1
ATOM 829 N N . ASN A 1 108 ? 15.348 -2.216 -7.695 1.00 97.88 108 ASN A N 1
ATOM 830 C CA . ASN A 1 108 ? 15.198 -3.664 -7.786 1.00 97.88 108 ASN A CA 1
ATOM 831 C C . ASN A 1 108 ? 16.517 -4.403 -7.550 1.00 97.88 108 ASN A C 1
ATOM 833 O O . ASN A 1 108 ? 17.600 -4.003 -7.981 1.00 97.88 108 ASN A O 1
ATOM 837 N N . ARG A 1 109 ? 16.407 -5.534 -6.853 1.00 96.88 109 ARG A N 1
ATOM 838 C CA . ARG A 1 109 ? 17.550 -6.392 -6.543 1.00 96.88 109 ARG A CA 1
ATOM 839 C C . ARG A 1 109 ? 18.175 -6.902 -7.839 1.00 96.88 109 ARG A C 1
ATOM 841 O O . ARG A 1 109 ? 17.464 -7.376 -8.717 1.00 96.88 109 ARG A O 1
ATOM 848 N N . SER A 1 110 ? 19.503 -6.857 -7.911 1.00 95.56 110 SER A N 1
ATOM 849 C CA . SER A 1 110 ? 20.293 -7.441 -9.005 1.00 95.56 110 SER A CA 1
ATOM 850 C C . SER A 1 110 ? 20.074 -6.822 -10.394 1.00 95.56 110 SER A C 1
ATOM 852 O O . SER A 1 110 ? 20.530 -7.404 -11.373 1.00 95.56 110 SER A O 1
ATOM 854 N N . PHE A 1 111 ? 19.425 -5.656 -10.496 1.00 96.94 111 PHE A N 1
ATOM 855 C CA . PHE A 1 111 ? 19.264 -4.945 -11.773 1.00 96.94 111 PHE A CA 1
ATOM 856 C C . PHE A 1 111 ? 20.514 -4.147 -12.169 1.00 96.94 111 PHE A C 1
ATOM 858 O O . PHE A 1 111 ? 20.803 -4.017 -13.355 1.00 96.94 111 PHE A O 1
ATOM 865 N N . TYR A 1 112 ? 21.278 -3.661 -11.187 1.00 97.62 112 TYR A N 1
ATOM 866 C CA . TYR A 1 112 ? 22.478 -2.852 -11.408 1.00 97.62 112 TYR A CA 1
ATOM 867 C C . TYR A 1 112 ? 23.657 -3.376 -10.592 1.00 97.62 112 TYR A C 1
ATOM 869 O O . TYR A 1 112 ? 23.490 -3.951 -9.512 1.00 97.62 112 TYR A O 1
ATOM 877 N N . THR A 1 113 ? 24.865 -3.151 -11.106 1.00 97.00 113 THR A N 1
ATOM 878 C CA . THR A 1 113 ? 26.122 -3.542 -10.451 1.00 97.00 113 THR A CA 1
ATOM 879 C C . THR A 1 113 ? 26.576 -2.549 -9.383 1.00 97.00 113 THR A C 1
ATOM 881 O O . THR A 1 113 ? 27.313 -2.940 -8.485 1.00 97.00 113 THR A O 1
ATOM 884 N N . ASP A 1 114 ? 26.145 -1.290 -9.473 1.00 97.00 114 ASP A N 1
ATOM 885 C CA . ASP A 1 114 ? 26.563 -0.161 -8.628 1.00 97.00 114 ASP A CA 1
ATOM 886 C C . ASP A 1 114 ? 25.399 0.516 -7.874 1.00 97.00 114 ASP A C 1
ATOM 888 O O . ASP A 1 114 ? 25.634 1.320 -6.974 1.00 97.00 114 ASP A O 1
ATOM 892 N N . HIS A 1 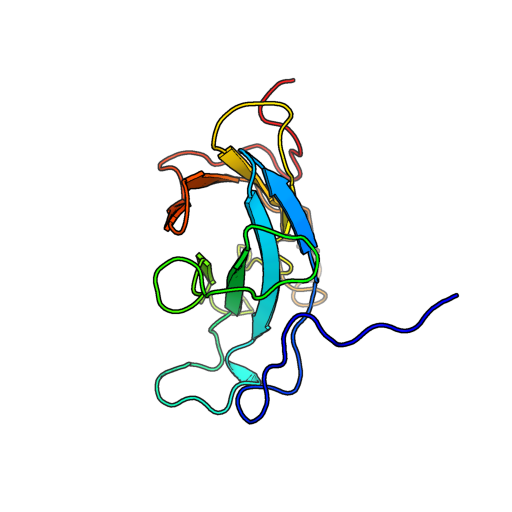115 ? 24.150 0.149 -8.183 1.00 96.69 115 HIS A N 1
ATOM 893 C CA . HIS A 1 115 ? 22.946 0.603 -7.483 1.00 96.69 115 HIS A CA 1
ATOM 894 C C . HIS A 1 115 ? 22.210 -0.601 -6.892 1.00 96.69 115 HIS A C 1
ATOM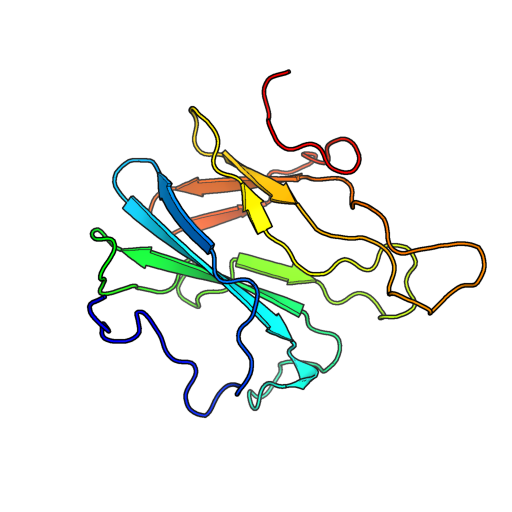 896 O O . HIS A 1 115 ? 21.480 -1.326 -7.570 1.00 96.69 115 HIS A O 1
ATOM 902 N N . HIS A 1 116 ? 22.442 -0.849 -5.606 1.00 98.06 116 HIS A N 1
ATOM 903 C CA . HIS A 1 116 ? 21.833 -1.963 -4.887 1.00 98.06 116 HIS A CA 1
ATOM 904 C C . HIS A 1 116 ? 20.478 -1.580 -4.290 1.00 98.06 116 HIS A C 1
ATOM 906 O O . HIS A 1 116 ? 20.187 -0.403 -4.077 1.00 98.06 116 HIS A O 1
ATOM 912 N N . ALA A 1 117 ? 19.669 -2.594 -3.973 1.00 98.62 117 ALA A N 1
ATOM 913 C CA . ALA A 1 117 ? 18.452 -2.392 -3.199 1.00 98.62 117 ALA A CA 1
ATOM 914 C C . ALA A 1 117 ? 18.796 -1.730 -1.853 1.00 98.62 117 ALA A C 1
ATOM 916 O O . ALA A 1 117 ? 19.626 -2.242 -1.099 1.00 98.62 117 ALA A O 1
ATOM 917 N N . THR A 1 118 ? 18.159 -0.599 -1.569 1.00 98.75 118 THR A N 1
ATOM 918 C CA . THR A 1 118 ? 18.394 0.237 -0.382 1.00 98.75 118 THR A CA 1
ATOM 919 C C . THR A 1 118 ? 17.069 0.567 0.303 1.00 98.75 118 THR A C 1
ATOM 921 O O . THR A 1 118 ? 15.998 0.214 -0.191 1.00 98.75 118 THR A O 1
ATOM 924 N N . PHE A 1 119 ? 17.104 1.239 1.451 1.00 98.88 119 PHE A N 1
ATOM 925 C CA . PHE A 1 119 ? 15.894 1.814 2.029 1.00 98.88 119 PHE A CA 1
ATOM 926 C C . PHE A 1 119 ? 15.380 2.947 1.147 1.00 98.88 119 PHE A C 1
ATOM 928 O O . PHE A 1 119 ? 16.118 3.874 0.830 1.00 98.88 119 PHE A O 1
ATOM 935 N N . ALA A 1 120 ? 14.102 2.907 0.784 1.00 98.88 120 ALA A N 1
ATOM 936 C CA . ALA A 1 120 ? 13.483 4.047 0.130 1.00 98.88 120 ALA A CA 1
ATOM 937 C C . ALA A 1 120 ? 13.371 5.230 1.110 1.00 98.88 120 ALA A C 1
ATOM 939 O O . ALA A 1 120 ? 13.281 5.018 2.328 1.00 98.88 120 ALA A O 1
ATOM 940 N N . PRO A 1 121 ? 13.325 6.477 0.609 1.00 98.81 121 PRO A N 1
ATOM 941 C CA . PRO A 1 121 ? 12.776 7.599 1.356 1.00 98.81 121 PRO A CA 1
ATOM 942 C C . PRO A 1 121 ? 11.384 7.224 1.866 1.00 98.81 121 PRO A C 1
ATOM 944 O O . PRO A 1 121 ? 10.487 6.918 1.076 1.00 98.81 121 PRO A O 1
ATOM 947 N N . SER A 1 122 ? 11.211 7.196 3.186 1.00 98.88 122 SER A N 1
ATOM 948 C CA . SER A 1 122 ? 9.892 6.944 3.764 1.00 98.88 122 SER A CA 1
ATOM 949 C C . SER A 1 122 ? 8.964 8.123 3.463 1.00 98.88 122 SER A C 1
ATOM 951 O O . SER A 1 122 ? 9.422 9.208 3.121 1.00 98.88 122 SER A O 1
ATOM 953 N N . PHE A 1 123 ? 7.656 7.961 3.607 1.00 98.88 123 PHE A N 1
ATOM 954 C CA . PHE A 1 123 ? 6.715 9.081 3.486 1.00 98.88 123 PHE A CA 1
ATOM 955 C C . PHE A 1 123 ? 5.509 8.885 4.395 1.00 98.88 123 PHE A C 1
ATOM 957 O O . PHE A 1 123 ? 5.371 7.839 5.027 1.00 98.88 123 PHE A O 1
ATOM 964 N N . LEU A 1 124 ? 4.638 9.886 4.499 1.00 98.88 124 LEU A N 1
ATOM 965 C CA . LEU A 1 124 ? 3.485 9.811 5.390 1.00 98.88 124 LEU A CA 1
ATOM 966 C C . LEU A 1 124 ? 2.211 9.422 4.642 1.00 98.88 124 LEU A C 1
ATOM 968 O O . LEU A 1 124 ? 1.874 9.980 3.595 1.00 98.88 124 LEU A O 1
ATOM 972 N N . LEU A 1 125 ? 1.462 8.503 5.243 1.00 98.88 125 LEU A N 1
ATOM 973 C CA . LEU A 1 125 ? 0.093 8.178 4.862 1.00 98.88 125 LEU A CA 1
ATOM 974 C C . LEU A 1 125 ? -0.835 8.620 5.992 1.00 98.88 125 LEU A C 1
ATOM 976 O O . LEU A 1 125 ? -0.690 8.170 7.128 1.00 98.88 125 LEU A O 1
ATOM 980 N N . ASN A 1 126 ? -1.795 9.486 5.681 1.00 98.88 126 ASN A N 1
ATOM 981 C CA . ASN A 1 126 ? -2.869 9.826 6.599 1.00 98.88 126 ASN A CA 1
ATOM 982 C C . ASN A 1 126 ? -3.931 8.724 6.583 1.00 98.88 126 ASN A C 1
ATOM 984 O O . ASN A 1 126 ? -4.300 8.231 5.516 1.00 98.88 126 ASN A O 1
ATOM 988 N N . ILE A 1 127 ? -4.436 8.364 7.758 1.00 98.75 127 ILE A N 1
ATOM 989 C CA . ILE A 1 127 ? -5.502 7.387 7.952 1.00 98.75 127 ILE A CA 1
ATOM 990 C C . ILE A 1 127 ? -6.583 8.036 8.816 1.00 98.75 127 ILE A C 1
ATOM 992 O O . ILE A 1 127 ? -6.309 8.524 9.909 1.00 98.75 127 ILE A O 1
ATOM 996 N N . LYS A 1 128 ? -7.831 8.035 8.338 1.00 98.19 128 LYS A N 1
ATOM 997 C CA . LYS A 1 128 ? -8.979 8.534 9.101 1.00 98.19 128 LYS A CA 1
ATOM 998 C C . LYS A 1 128 ? -10.224 7.710 8.803 1.00 98.19 128 LYS A C 1
ATOM 1000 O O . LYS A 1 128 ? -10.836 7.845 7.744 1.00 98.19 128 LYS A O 1
ATOM 1005 N N . GLY A 1 129 ? -10.642 6.906 9.777 1.00 98.25 129 GLY A N 1
ATOM 1006 C CA . GLY A 1 129 ? -11.825 6.061 9.647 1.00 98.25 129 GLY A CA 1
ATOM 1007 C C . GLY A 1 129 ? -11.620 4.985 8.584 1.00 98.25 129 GLY A C 1
ATOM 1008 O O . GLY A 1 129 ? -10.823 4.078 8.776 1.00 98.25 129 GLY A O 1
ATOM 1009 N N . ASP A 1 130 ? -12.354 5.069 7.481 1.00 98.62 130 ASP A N 1
ATOM 1010 C CA . ASP A 1 130 ? -12.277 4.143 6.347 1.00 98.62 130 ASP A CA 1
ATOM 1011 C C . ASP A 1 130 ? -11.547 4.729 5.124 1.00 98.62 130 ASP A C 1
ATOM 1013 O O . ASP A 1 130 ? -11.552 4.123 4.050 1.00 98.62 130 ASP A O 1
ATOM 1017 N N . LYS A 1 131 ? -10.898 5.892 5.279 1.00 98.81 131 LYS A N 1
ATOM 1018 C CA . LYS A 1 131 ? -10.165 6.578 4.210 1.00 98.81 131 LYS A CA 1
ATOM 1019 C C . LYS A 1 131 ? -8.687 6.745 4.524 1.00 98.81 131 LYS A C 1
ATOM 1021 O O . LYS A 1 131 ? -8.301 6.940 5.679 1.00 98.81 131 LYS A O 1
ATOM 1026 N N . THR A 1 132 ? -7.879 6.745 3.470 1.00 98.88 132 THR A N 1
ATOM 1027 C CA . THR A 1 132 ? -6.452 7.064 3.529 1.00 98.88 132 THR A CA 1
ATOM 1028 C C . THR A 1 132 ? -6.062 8.044 2.433 1.00 98.88 132 THR A C 1
ATOM 1030 O O . THR A 1 132 ? -6.681 8.086 1.371 1.00 98.88 132 THR A O 1
ATOM 1033 N N . SER A 1 133 ? -4.992 8.799 2.653 1.00 98.88 133 SER A N 1
ATOM 1034 C CA . SER A 1 133 ? -4.394 9.648 1.623 1.00 98.88 133 SER A CA 1
ATOM 1035 C C . SER A 1 133 ? -2.898 9.810 1.851 1.00 98.88 133 SER A C 1
ATOM 1037 O O . SER A 1 133 ? -2.442 9.959 2.985 1.00 98.88 133 SER A O 1
ATOM 1039 N N . VAL A 1 134 ? -2.113 9.789 0.771 1.00 98.81 134 VAL A N 1
ATOM 1040 C CA . VAL A 1 134 ? -0.698 10.177 0.842 1.00 98.81 134 VAL A CA 1
ATOM 1041 C C . VAL A 1 134 ? -0.637 11.646 1.251 1.00 98.81 134 VAL A C 1
ATOM 1043 O O . VAL A 1 134 ? -1.313 12.485 0.653 1.00 98.81 134 VAL A O 1
ATOM 1046 N N . VAL A 1 135 ? 0.146 11.964 2.281 1.00 98.75 135 VAL A N 1
ATOM 1047 C CA . VAL A 1 135 ? 0.309 13.351 2.723 1.00 98.75 135 VAL A CA 1
ATOM 1048 C C . VAL A 1 135 ? 1.199 14.075 1.703 1.00 98.75 135 VAL A C 1
ATOM 1050 O O . VAL A 1 135 ? 2.315 13.610 1.446 1.00 98.75 135 VAL A O 1
ATOM 1053 N N . PRO A 1 136 ? 0.761 15.201 1.115 1.00 98.44 136 PRO A N 1
ATOM 1054 C CA . PRO A 1 136 ? 1.575 15.947 0.158 1.00 98.44 136 PRO A CA 1
ATOM 1055 C C . PRO A 1 136 ? 2.914 16.391 0.758 1.00 98.44 136 PRO A C 1
ATOM 1057 O O . PRO A 1 136 ? 2.964 16.805 1.915 1.00 98.44 136 PRO A O 1
ATOM 1060 N N . ASN A 1 137 ? 3.985 16.344 -0.041 1.00 98.12 137 ASN A N 1
ATOM 1061 C CA . ASN A 1 137 ? 5.331 16.799 0.340 1.00 98.12 137 ASN A CA 1
ATOM 1062 C C . ASN A 1 137 ? 5.859 16.179 1.650 1.00 98.12 137 ASN A C 1
ATOM 1064 O O . ASN A 1 137 ? 6.534 16.846 2.429 1.00 98.12 137 ASN A O 1
ATOM 1068 N N . SER A 1 138 ? 5.542 14.906 1.901 1.00 98.44 138 SER A N 1
ATOM 1069 C CA . SER A 1 138 ? 5.851 14.219 3.163 1.00 98.44 138 SER A CA 1
ATOM 1070 C C . SER A 1 138 ? 7.006 13.220 3.082 1.00 98.44 138 SER A C 1
ATOM 1072 O O . SER A 1 138 ? 7.125 12.353 3.945 1.00 98.44 138 SER A O 1
ATOM 1074 N N . ILE A 1 139 ? 7.845 13.321 2.049 1.00 98.69 139 ILE A N 1
ATOM 1075 C CA . ILE A 1 139 ? 9.029 12.471 1.905 1.00 98.69 139 ILE A CA 1
ATOM 1076 C C . ILE A 1 139 ? 9.988 12.740 3.073 1.00 98.69 139 ILE A C 1
ATOM 1078 O O . ILE A 1 139 ? 10.308 13.883 3.396 1.00 98.69 139 ILE A O 1
ATOM 1082 N N . LEU A 1 140 ? 10.451 11.662 3.688 1.00 98.56 140 LEU A N 1
ATOM 1083 C CA . LEU A 1 140 ? 11.387 11.603 4.799 1.00 98.56 140 LEU A CA 1
ATOM 1084 C C . LEU A 1 140 ? 12.725 11.007 4.316 1.00 98.56 140 LEU A C 1
ATOM 1086 O O . LEU A 1 140 ? 12.790 10.407 3.241 1.00 98.56 140 LEU A O 1
ATOM 1090 N N . PRO A 1 141 ? 13.805 11.125 5.106 1.00 98.50 141 PRO A N 1
ATOM 1091 C CA . PRO A 1 141 ? 15.042 10.374 4.915 1.00 98.50 141 PRO A CA 1
ATOM 1092 C C . PRO A 1 141 ? 14.851 8.880 4.600 1.00 98.50 141 PRO A C 1
ATOM 1094 O O . PRO A 1 141 ? 13.883 8.246 5.031 1.00 98.50 141 PRO A O 1
ATOM 1097 N N . GLN A 1 142 ? 15.826 8.307 3.884 1.00 98.69 142 GLN A N 1
ATOM 1098 C CA . GLN A 1 142 ? 15.872 6.874 3.580 1.00 98.69 142 GLN A CA 1
ATOM 1099 C C . GLN A 1 142 ? 15.782 6.042 4.865 1.00 98.69 142 GLN A C 1
ATOM 1101 O O . GLN A 1 142 ? 16.626 6.166 5.753 1.00 98.69 142 GLN A O 1
ATOM 1106 N N . GLY A 1 143 ? 14.751 5.201 4.956 1.00 98.31 143 GLY A N 1
ATOM 1107 C CA . GLY A 1 143 ? 14.554 4.285 6.080 1.00 98.31 143 GLY A CA 1
ATOM 1108 C C . GLY A 1 143 ? 14.077 4.927 7.386 1.00 98.31 143 GLY A C 1
ATOM 1109 O O . GLY A 1 143 ? 14.127 4.270 8.424 1.00 98.31 143 GLY A O 1
ATOM 1110 N N . GLN A 1 144 ? 13.607 6.180 7.378 1.00 98.62 144 GLN A N 1
ATOM 1111 C CA . GLN A 1 144 ? 13.036 6.785 8.585 1.00 98.62 144 GLN A CA 1
ATOM 1112 C C . GLN A 1 144 ? 11.787 6.012 9.045 1.00 98.62 144 GLN A C 1
ATOM 1114 O O . GLN A 1 144 ? 10.929 5.679 8.228 1.00 98.62 144 GLN A O 1
ATOM 1119 N N . LEU A 1 145 ? 11.683 5.731 10.349 1.00 98.50 145 LEU A N 1
ATOM 1120 C CA . LEU A 1 145 ? 10.616 4.900 10.934 1.00 98.50 145 LEU A CA 1
ATOM 1121 C C . LEU A 1 145 ? 9.554 5.704 11.694 1.00 98.50 145 LEU A C 1
ATOM 1123 O O . LEU A 1 145 ? 8.402 5.278 11.796 1.00 98.50 145 LEU A O 1
ATOM 1127 N N . THR A 1 146 ? 9.939 6.853 12.245 1.00 98.06 146 THR A N 1
ATOM 1128 C CA . THR A 1 146 ? 9.088 7.676 13.109 1.00 98.06 146 THR A CA 1
ATOM 1129 C C . THR A 1 146 ? 9.013 9.111 12.610 1.00 98.06 146 THR A C 1
ATOM 1131 O O . THR A 1 146 ? 9.950 9.609 11.989 1.00 98.06 146 THR A O 1
ATOM 1134 N N . ILE A 1 147 ? 7.897 9.792 12.872 1.00 94.81 147 ILE A N 1
ATOM 1135 C CA . ILE A 1 147 ? 7.738 11.228 12.582 1.00 94.81 147 ILE A CA 1
ATOM 1136 C C . ILE A 1 147 ? 8.586 12.058 13.554 1.00 94.81 147 ILE A C 1
ATOM 1138 O O . ILE A 1 147 ? 9.281 12.987 13.144 1.00 94.81 147 ILE A O 1
ATOM 1142 N N . ASN A 1 148 ? 8.550 11.686 14.834 1.00 84.12 148 ASN A N 1
ATOM 1143 C CA . ASN A 1 148 ? 9.335 12.315 15.890 1.00 84.12 148 ASN A CA 1
ATOM 1144 C C . ASN A 1 148 ? 10.751 11.716 15.903 1.00 84.12 148 ASN A C 1
ATOM 1146 O O . ASN A 1 148 ? 10.907 10.506 15.711 1.00 84.12 148 ASN A O 1
ATOM 1150 N N . LYS A 1 149 ? 11.766 12.567 16.089 1.00 61.66 149 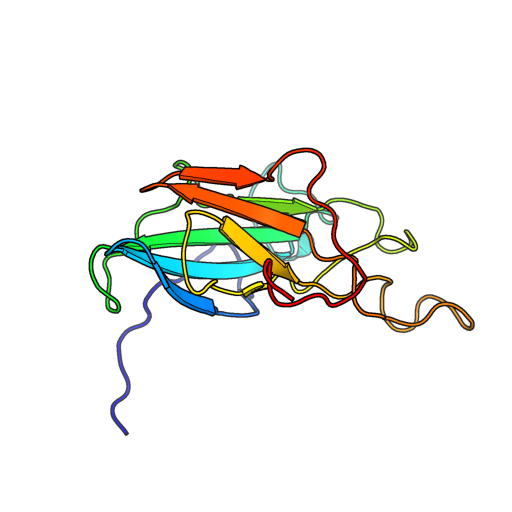LYS A N 1
ATOM 1151 C CA . LYS A 1 149 ? 13.163 12.148 16.273 1.00 61.66 149 LYS A CA 1
ATOM 1152 C C . LYS A 1 149 ? 13.412 11.654 17.689 1.00 61.66 149 LYS A C 1
ATOM 1154 O O . LYS A 1 149 ? 12.833 12.263 18.615 1.00 61.66 149 LYS A O 1
#

Solvent-accessible surface area (backbone atoms only — not comparable to full-atom values): 8585 Å² total; per-residue (Å²): 137,83,89,74,82,77,78,75,82,50,81,90,41,36,95,61,77,38,76,76,43,74,50,77,55,97,85,30,24,41,39,36,31,28,37,48,26,64,59,42,71,52,89,94,57,44,66,55,32,34,34,33,35,29,27,35,19,84,36,92,82,40,76,61,43,48,21,61,79,76,14,65,70,44,80,48,62,57,56,74,88,32,74,78,25,67,49,76,63,41,80,34,80,54,99,64,79,55,44,26,30,34,32,31,37,19,22,44,74,86,76,45,97,88,52,64,58,40,57,19,60,7,31,35,35,36,52,57,92,59,39,68,45,76,45,81,94,37,74,42,60,62,58,48,64,62,94,70,131

Radius of gyration: 15.82 Å; Cα contacts (8 Å, |Δi|>4): 322; chains: 1; bounding box: 42×40×36 Å

pLDDT: mean 97.83, std 3.61, range [61.66, 98.94]

Foldseek 3Di:
DDDDDDLDDCPQFFPDWALWDWDDDPQKIKIWTKDALLRT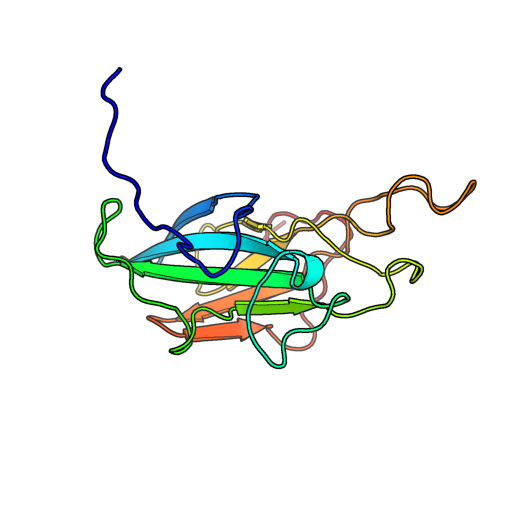PDPPRDRQKIFIFMWIANDPSDNTAGAPNPRGADIDRDDLQDQADWDSWDWQDAPDDQKTKTKTWGHDDPSDPPRHTFIHFIFIWGHDDRYIDTDPPGGHPRPDGYPPD